Protein AF-N4TBE4-F1 (afdb_monomer)

Foldseek 3Di:
DPPPDQCDPVNLVVQLVVCVVVVHDSVVSVVVSVLVRLVSVLVVVLVVLVVDPDDPVVSVVVNVVSVVVNVVD

Nearest PDB structures (foldseek):
  2es4-assembly1_D  TM=5.598E-01  e=6.649E+00  Burkholderia glumae
  6s7o-assembly1_H  TM=6.778E-01  e=9.621E+00  Homo sapiens
  5aji-assembly1_E  TM=6.232E-01  e=9.046E+00  Escherichia coli
  6lum-assembly1_N  TM=5.079E-01  e=5.879E+00  Mycolicibacterium smegmatis MC2 51

pLDDT: mean 86.31, std 12.65, range [35.69, 97.94]

Sequence (73 aa):
MENGDSFNQRDREKFMQAARTLGIEDSVTEEMIDIGQTLHFAYLHEDLINASDLPREQKKAVHAELQKALVKI

Radius of gyration: 15.95 Å; Cα contacts (8 Å, |Δi|>4): 27; chains: 1; bounding box: 37×14×41 Å

Mean predicted aligned error: 6.14 Å

Solvent-accessible surface area (backbone atoms only — not comparable to full-atom values): 4356 Å² total; per-residue (Å²): 127,84,76,88,66,71,84,42,74,70,56,48,52,51,49,50,54,52,36,49,76,72,70,46,54,67,70,61,50,52,51,53,50,53,52,52,48,52,52,51,51,49,52,52,49,52,52,50,54,70,72,43,91,63,55,72,71,57,43,51,52,54,48,53,53,52,53,62,57,57,77,73,113

Organism: NCBI:txid992035

Secondary structure (DSSP, 8-state):
--------HHHHHHHHHHHHHTT--HHHHHHHHHHHHHHHHHHHHHHHHHHS---HHHHHHHHHHHHHHHTT-

Structure (mmCIF, N/CA/C/O backbone):
data_AF-N4TBE4-F1
#
_entry.id   AF-N4TBE4-F1
#
loop_
_atom_site.group_PDB
_atom_site.id
_atom_site.type_symbol
_atom_site.label_atom_id
_atom_site.label_alt_id
_atom_site.label_comp_id
_atom_site.label_asym_id
_atom_site.label_entity_id
_atom_site.label_seq_id
_atom_site.pdbx_PDB_ins_code
_atom_site.Cartn_x
_atom_site.Cartn_y
_atom_site.Cartn_z
_atom_site.occupancy
_atom_site.B_iso_or_equiv
_atom_site.auth_seq_id
_atom_site.auth_comp_id
_atom_site.auth_asym_id
_atom_site.auth_atom_id
_atom_site.pdbx_PDB_model_num
ATOM 1 N N . MET A 1 1 ? -13.621 -6.699 -15.196 1.00 35.69 1 MET A N 1
ATOM 2 C CA . MET A 1 1 ? -12.526 -6.608 -14.216 1.00 35.69 1 MET A CA 1
ATOM 3 C C . MET A 1 1 ? -12.962 -5.562 -13.222 1.00 35.69 1 MET A C 1
ATOM 5 O O . MET A 1 1 ? -13.311 -4.473 -13.658 1.00 35.69 1 MET A O 1
ATOM 9 N N . GLU A 1 2 ? -13.089 -5.928 -11.948 1.00 41.22 2 GLU A N 1
ATOM 10 C CA . GLU A 1 2 ? -13.191 -4.931 -10.881 1.00 41.22 2 GLU A CA 1
ATOM 11 C C . GLU A 1 2 ? -11.960 -4.041 -11.012 1.00 41.22 2 GLU A C 1
ATOM 13 O O . GLU A 1 2 ? -10.833 -4.537 -10.978 1.00 41.22 2 GLU A O 1
ATOM 18 N N . ASN A 1 3 ? -12.171 -2.755 -11.282 1.00 44.16 3 ASN A N 1
ATOM 19 C CA . ASN A 1 3 ? -11.094 -1.790 -11.181 1.00 44.16 3 ASN A CA 1
ATOM 20 C C . ASN A 1 3 ? -10.613 -1.876 -9.735 1.00 44.16 3 ASN A C 1
ATOM 22 O O . ASN A 1 3 ? -11.409 -1.667 -8.819 1.00 44.16 3 ASN A O 1
ATOM 26 N N . GLY A 1 4 ? -9.351 -2.257 -9.537 1.00 52.94 4 GLY A N 1
ATOM 27 C CA . GLY A 1 4 ? -8.677 -2.162 -8.248 1.00 52.94 4 GLY A CA 1
ATOM 28 C C . GLY A 1 4 ? -8.494 -0.691 -7.907 1.00 52.94 4 GLY A C 1
ATOM 29 O O . GLY A 1 4 ? -7.383 -0.186 -7.956 1.00 52.94 4 GLY A O 1
ATOM 30 N N . ASP A 1 5 ? -9.598 0.009 -7.672 1.00 59.81 5 ASP A N 1
ATOM 31 C CA . ASP A 1 5 ? -9.586 1.386 -7.231 1.00 59.81 5 ASP A CA 1
ATOM 32 C C . ASP A 1 5 ? -9.150 1.403 -5.768 1.00 59.81 5 ASP A C 1
ATOM 34 O O . ASP A 1 5 ? -9.562 0.573 -4.951 1.00 59.81 5 ASP A O 1
ATOM 38 N N . SER A 1 6 ? -8.296 2.370 -5.442 1.00 66.56 6 SER A N 1
ATOM 39 C CA . SER A 1 6 ? -7.902 2.677 -4.072 1.00 66.56 6 SER A CA 1
ATOM 40 C C . SER A 1 6 ? -9.127 2.782 -3.160 1.00 66.56 6 SER A C 1
ATOM 42 O O . SER A 1 6 ? -10.178 3.259 -3.594 1.00 66.56 6 SER A O 1
ATOM 44 N N . PHE A 1 7 ? -8.964 2.426 -1.883 1.00 72.25 7 PHE A N 1
ATOM 45 C CA . PHE A 1 7 ? -9.989 2.581 -0.847 1.00 72.25 7 PHE A CA 1
ATOM 46 C C . PHE A 1 7 ? -10.594 3.993 -0.885 1.00 72.25 7 PHE A C 1
ATOM 48 O O . PHE A 1 7 ? -9.968 4.959 -0.445 1.00 72.25 7 PHE A O 1
ATOM 55 N N . ASN A 1 8 ? -11.798 4.133 -1.439 1.00 81.69 8 ASN A N 1
ATOM 56 C CA . ASN A 1 8 ? -12.487 5.417 -1.452 1.00 81.69 8 ASN A CA 1
ATOM 57 C C . ASN A 1 8 ? -13.116 5.681 -0.074 1.00 81.69 8 ASN A C 1
ATOM 59 O O . ASN A 1 8 ? -13.203 4.793 0.778 1.00 81.69 8 ASN A O 1
ATOM 63 N N . GLN A 1 9 ? -13.584 6.910 0.156 1.00 85.38 9 GLN A N 1
ATOM 64 C CA . GLN A 1 9 ? -14.139 7.301 1.456 1.00 85.38 9 GLN A CA 1
ATOM 65 C C . GLN A 1 9 ? -15.293 6.391 1.916 1.00 85.38 9 GLN A C 1
ATOM 67 O O . GLN A 1 9 ? -15.378 6.053 3.094 1.00 85.38 9 GLN A O 1
ATOM 72 N N . ARG A 1 10 ? -16.156 5.942 0.996 1.00 89.06 10 ARG A N 1
ATOM 73 C CA . ARG A 1 10 ? -17.284 5.064 1.330 1.00 89.06 10 ARG A CA 1
ATOM 74 C C . ARG A 1 10 ? -16.811 3.673 1.743 1.00 89.06 10 ARG A C 1
ATOM 76 O O . ARG A 1 10 ? -17.380 3.087 2.663 1.00 89.06 10 ARG A O 1
ATOM 83 N N . ASP A 1 11 ? -15.800 3.140 1.071 1.00 88.19 11 ASP A N 1
ATOM 84 C CA . ASP A 1 11 ? -15.220 1.847 1.432 1.00 88.19 11 ASP A CA 1
ATOM 85 C C . ASP A 1 11 ? -14.509 1.939 2.783 1.00 88.19 11 ASP A C 1
ATOM 87 O O . ASP A 1 11 ? -14.688 1.058 3.625 1.00 88.19 11 ASP A O 1
ATOM 91 N N . ARG A 1 12 ? -13.835 3.068 3.053 1.00 89.56 12 ARG A N 1
ATOM 92 C CA . ARG A 1 12 ? -13.243 3.384 4.362 1.00 89.56 12 ARG A CA 1
ATOM 93 C C . ARG A 1 12 ? -14.290 3.365 5.471 1.00 89.56 12 ARG A C 1
ATOM 95 O O . ARG A 1 12 ? -14.111 2.680 6.472 1.00 89.56 12 ARG A O 1
ATOM 102 N N . GLU A 1 13 ? -15.405 4.066 5.282 1.00 91.94 13 GLU A N 1
ATOM 103 C CA . GLU A 1 13 ? -16.504 4.124 6.255 1.00 91.94 13 GLU A CA 1
ATOM 104 C C . GLU A 1 13 ? -17.120 2.741 6.519 1.00 91.94 13 GLU A C 1
ATOM 106 O O . GLU A 1 13 ? -17.354 2.376 7.673 1.00 91.94 13 GLU A O 1
ATOM 111 N N . LYS A 1 14 ? -17.335 1.935 5.471 1.00 92.69 14 LYS A N 1
ATOM 112 C CA . LYS A 1 14 ? -17.845 0.562 5.615 1.00 92.69 14 LYS A CA 1
ATOM 113 C C . LYS A 1 14 ? -16.875 -0.340 6.372 1.00 92.69 14 LYS A C 1
ATOM 115 O O . LYS A 1 14 ? -17.313 -1.114 7.221 1.00 92.69 14 LYS A O 1
ATOM 120 N N . PHE A 1 15 ? -15.581 -0.246 6.073 1.00 92.25 15 PHE A N 1
ATOM 121 C CA . PHE A 1 15 ? -14.555 -1.043 6.737 1.00 92.25 15 PHE A CA 1
ATOM 122 C C . PHE A 1 15 ? -14.435 -0.671 8.217 1.00 92.25 15 PHE A C 1
ATOM 124 O O . PHE A 1 15 ? -14.506 -1.553 9.067 1.00 92.25 15 PHE A O 1
ATOM 131 N N . MET A 1 16 ? -14.394 0.628 8.530 1.00 93.62 16 MET A N 1
ATOM 132 C CA . MET A 1 16 ? -14.437 1.146 9.904 1.00 93.62 16 MET A CA 1
ATOM 133 C C . MET A 1 16 ? -15.662 0.639 10.669 1.00 93.62 16 MET A C 1
ATOM 135 O O . MET A 1 16 ? -15.549 0.163 11.797 1.00 93.62 16 MET A O 1
ATOM 139 N N . GLN A 1 17 ? -16.845 0.682 10.051 1.00 96.38 17 GLN A N 1
ATOM 140 C CA . GLN A 1 17 ? -18.070 0.185 10.675 1.00 96.38 17 GLN A CA 1
ATOM 141 C C . GLN A 1 17 ? -18.009 -1.327 10.960 1.00 96.38 17 GLN A C 1
ATOM 143 O O . GLN A 1 17 ? -18.470 -1.779 12.014 1.00 96.38 17 GLN A O 1
ATOM 148 N N . ALA A 1 18 ? -17.439 -2.113 10.044 1.00 96.62 18 ALA A N 1
ATOM 149 C CA . ALA A 1 18 ? -17.247 -3.547 10.238 1.00 96.62 18 ALA A CA 1
ATOM 150 C C . ALA A 1 18 ? -16.249 -3.832 11.373 1.00 96.62 18 ALA A C 1
ATOM 152 O O . ALA A 1 18 ? -16.549 -4.633 12.256 1.00 96.62 18 ALA A O 1
ATOM 153 N N . ALA A 1 19 ? -15.116 -3.127 11.406 1.00 96.69 19 ALA A N 1
ATOM 154 C CA . ALA A 1 19 ? -14.104 -3.258 12.453 1.00 96.69 19 ALA A CA 1
ATOM 155 C C . ALA A 1 19 ? -14.668 -2.925 13.843 1.00 96.69 19 ALA A C 1
ATOM 157 O O . ALA A 1 19 ? -14.518 -3.714 14.774 1.00 96.69 19 ALA A O 1
ATOM 158 N N . ARG A 1 20 ? -15.430 -1.829 13.961 1.00 96.31 20 ARG A N 1
ATOM 159 C CA . ARG A 1 20 ? -16.133 -1.461 15.202 1.00 96.31 20 ARG A CA 1
ATOM 160 C C . ARG A 1 20 ? -17.108 -2.535 15.665 1.00 96.31 20 ARG A C 1
ATOM 162 O O . ARG A 1 20 ? -17.190 -2.823 16.854 1.00 96.31 20 ARG A O 1
ATOM 169 N N . THR A 1 21 ? -17.830 -3.155 14.731 1.00 97.94 21 THR A N 1
ATOM 170 C CA . THR A 1 21 ? -18.750 -4.267 15.038 1.00 97.94 21 THR A CA 1
ATOM 171 C C . THR A 1 21 ? -17.999 -5.479 15.599 1.00 97.94 21 THR A C 1
ATOM 173 O O . THR A 1 21 ? -18.538 -6.215 16.422 1.00 97.94 21 THR A O 1
ATOM 176 N N . LEU A 1 22 ? -16.743 -5.662 15.193 1.00 97.25 22 LEU A N 1
ATOM 177 C CA . LEU A 1 22 ? -15.841 -6.701 15.688 1.00 97.25 22 LEU A CA 1
ATOM 178 C C . LEU A 1 22 ? -15.058 -6.277 16.945 1.00 97.25 22 LEU A C 1
ATOM 180 O O . LEU A 1 22 ? -14.259 -7.062 17.448 1.00 97.25 22 LEU A O 1
ATOM 184 N N . GLY A 1 23 ? -15.287 -5.066 17.466 1.00 97.12 23 GLY A N 1
ATOM 185 C CA . GLY A 1 23 ? -14.585 -4.530 18.634 1.00 97.12 23 GLY A CA 1
ATOM 186 C C . GLY A 1 23 ? -13.129 -4.141 18.367 1.00 97.12 23 GLY A C 1
ATOM 187 O O . GLY A 1 23 ? -12.351 -4.048 19.313 1.00 97.12 23 GLY A O 1
ATOM 188 N N . ILE A 1 24 ? -12.750 -3.940 17.103 1.00 97.12 24 ILE A N 1
ATOM 189 C CA . ILE A 1 24 ? -11.415 -3.470 16.722 1.00 97.12 24 ILE A CA 1
ATOM 190 C C . ILE A 1 24 ? -11.347 -1.961 16.957 1.00 97.12 24 ILE A C 1
ATOM 192 O O . ILE A 1 24 ? -12.285 -1.229 16.640 1.00 97.12 24 ILE A O 1
ATOM 196 N N . GLU A 1 25 ? -10.232 -1.505 17.522 1.00 97.31 25 GLU A N 1
ATOM 197 C CA . GLU A 1 25 ? -9.991 -0.086 17.756 1.00 97.31 25 GLU A CA 1
ATOM 198 C C . GLU A 1 25 ? -9.907 0.692 16.437 1.00 97.31 25 GLU A C 1
ATOM 200 O O . G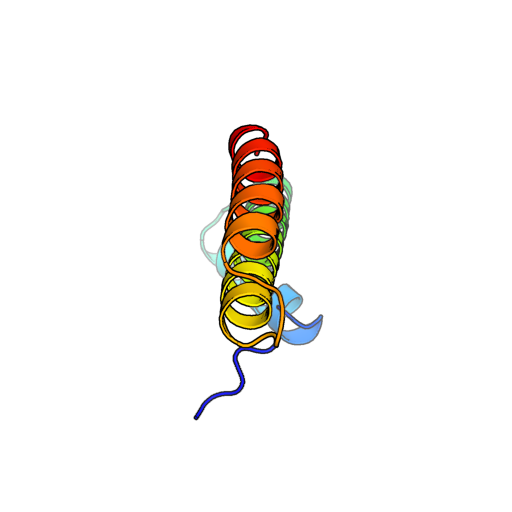LU A 1 25 ? -9.353 0.222 15.438 1.00 97.31 25 GLU A O 1
ATOM 205 N N . ASP A 1 26 ? -10.436 1.916 16.452 1.00 93.31 26 ASP A N 1
ATOM 206 C CA . ASP A 1 26 ? -10.391 2.809 15.294 1.00 93.31 26 ASP A CA 1
ATOM 207 C C . ASP A 1 26 ? -8.938 3.066 14.860 1.00 93.31 26 ASP A C 1
ATOM 209 O O . ASP A 1 26 ? -8.648 2.972 13.676 1.00 93.31 26 ASP A O 1
ATOM 213 N N . SER A 1 27 ? -8.008 3.273 15.801 1.00 94.00 27 SER A N 1
ATOM 214 C CA . SER A 1 27 ? -6.573 3.479 15.528 1.00 94.00 27 SER A CA 1
ATOM 215 C C . SER A 1 27 ? -5.943 2.328 14.738 1.00 94.00 27 SER A C 1
ATOM 217 O O . SER A 1 27 ? -5.285 2.558 13.728 1.00 94.00 27 SER A O 1
ATOM 219 N N . VAL A 1 28 ? -6.191 1.087 15.166 1.00 95.25 28 VAL A N 1
ATOM 220 C CA . VAL A 1 28 ? -5.718 -0.127 14.483 1.00 95.25 28 VAL A CA 1
ATOM 221 C C . VAL A 1 28 ? -6.344 -0.234 13.095 1.00 95.25 28 VAL A C 1
ATOM 223 O O . VAL A 1 28 ? -5.680 -0.586 12.126 1.00 95.25 28 VAL A O 1
ATOM 226 N N . THR A 1 29 ? -7.630 0.089 12.983 1.00 94.25 29 THR A N 1
ATOM 227 C CA . THR A 1 29 ? -8.355 0.018 11.712 1.00 94.25 29 THR A CA 1
ATOM 228 C C . THR A 1 29 ? -7.837 1.046 10.707 1.00 94.25 29 THR A C 1
ATOM 230 O O . THR A 1 29 ? -7.676 0.725 9.530 1.00 94.25 29 THR A O 1
ATOM 233 N N . GLU A 1 30 ? -7.551 2.267 11.159 1.00 91.94 30 GLU A N 1
ATOM 234 C CA . GLU A 1 30 ? -6.951 3.316 10.336 1.00 91.94 30 GLU A CA 1
ATOM 235 C C . GLU A 1 30 ? -5.548 2.923 9.867 1.00 91.94 30 GLU A C 1
ATOM 237 O O . GLU A 1 30 ? -5.269 3.022 8.675 1.00 91.94 30 GLU A O 1
ATOM 242 N N . GLU A 1 31 ? -4.718 2.364 10.749 1.00 93.56 31 GLU A N 1
ATOM 243 C CA . GLU A 1 31 ? -3.393 1.850 10.385 1.00 93.56 31 GLU A CA 1
ATOM 244 C C . GLU A 1 31 ? -3.479 0.715 9.347 1.00 93.56 31 GLU A C 1
ATOM 246 O O . GLU A 1 31 ? -2.736 0.704 8.366 1.00 93.56 31 GLU A O 1
ATOM 251 N N . MET A 1 32 ? -4.437 -0.209 9.489 1.00 92.31 32 MET A N 1
ATOM 252 C CA . MET A 1 32 ? -4.673 -1.266 8.497 1.00 92.31 32 MET A CA 1
ATOM 253 C C . MET A 1 32 ? -5.079 -0.707 7.127 1.00 92.31 32 MET A C 1
ATOM 255 O O . MET A 1 32 ? -4.642 -1.230 6.098 1.00 92.31 32 MET A O 1
ATOM 259 N N . ILE A 1 33 ? -5.913 0.339 7.098 1.00 90.62 33 ILE A N 1
ATOM 260 C CA . ILE A 1 33 ? -6.310 1.016 5.856 1.00 90.62 33 ILE A CA 1
ATOM 261 C C . ILE A 1 33 ? -5.095 1.686 5.210 1.00 90.62 33 ILE A C 1
ATOM 263 O O . ILE A 1 33 ? -4.876 1.503 4.011 1.00 90.62 33 ILE A O 1
ATOM 267 N N . ASP A 1 34 ? -4.295 2.410 5.992 1.00 89.94 34 ASP A N 1
ATOM 268 C CA . ASP A 1 34 ? -3.123 3.133 5.499 1.00 89.94 34 ASP A CA 1
ATOM 269 C C . ASP A 1 34 ? -2.061 2.167 4.942 1.00 89.94 34 ASP A C 1
ATOM 271 O O . ASP A 1 34 ? -1.532 2.384 3.845 1.00 89.94 34 ASP A O 1
ATOM 275 N N . ILE A 1 35 ? -1.801 1.044 5.627 1.00 89.44 35 ILE A N 1
ATOM 276 C CA . ILE A 1 35 ? -0.913 -0.026 5.139 1.00 89.44 35 ILE A CA 1
ATOM 277 C C . ILE A 1 35 ? -1.470 -0.633 3.847 1.00 89.44 35 ILE A C 1
ATOM 279 O O . ILE A 1 35 ? -0.744 -0.767 2.860 1.00 89.44 35 ILE A O 1
ATOM 283 N N . GLY A 1 36 ? -2.762 -0.974 3.823 1.00 88.31 36 GLY A N 1
ATOM 284 C CA . GLY A 1 36 ? -3.413 -1.563 2.653 1.00 88.31 36 GLY A CA 1
ATOM 285 C C . GLY A 1 36 ? -3.349 -0.658 1.420 1.00 88.31 36 GLY A C 1
ATOM 286 O O . GLY A 1 36 ? -3.005 -1.120 0.331 1.00 88.31 36 GLY A O 1
ATOM 287 N N . GLN A 1 37 ? -3.616 0.641 1.585 1.00 86.81 37 GLN A N 1
ATOM 288 C CA . GLN A 1 37 ? -3.489 1.629 0.512 1.00 86.81 37 GLN A CA 1
ATOM 289 C C . GLN A 1 37 ? -2.036 1.788 0.056 1.00 86.81 37 GLN A C 1
ATOM 291 O O . GLN A 1 37 ? -1.776 1.813 -1.147 1.00 86.81 37 GLN A O 1
ATOM 296 N N . THR A 1 38 ? -1.086 1.846 0.991 1.00 88.06 38 THR A N 1
ATOM 297 C CA . THR A 1 38 ? 0.340 1.973 0.660 1.00 88.06 38 THR A CA 1
ATOM 298 C C . THR A 1 38 ? 0.832 0.774 -0.155 1.00 88.06 38 THR A C 1
ATOM 300 O O . THR A 1 38 ? 1.498 0.956 -1.175 1.00 88.06 38 THR A O 1
ATOM 303 N N . LEU A 1 39 ? 0.446 -0.447 0.228 1.00 85.12 39 LEU A N 1
ATOM 304 C CA . LEU A 1 39 ? 0.761 -1.663 -0.528 1.00 85.12 39 LEU A CA 1
ATOM 305 C C . LEU A 1 39 ? 0.092 -1.675 -1.905 1.00 85.12 39 LEU A C 1
ATOM 307 O O . LEU A 1 39 ? 0.732 -2.028 -2.892 1.00 85.12 39 LEU A O 1
ATOM 311 N N . HIS A 1 40 ? -1.173 -1.259 -1.995 1.00 86.12 40 HIS A N 1
ATOM 312 C CA . HIS A 1 40 ? -1.874 -1.165 -3.274 1.00 86.12 40 HIS A CA 1
ATOM 313 C C . HIS A 1 40 ? -1.133 -0.249 -4.260 1.00 86.12 40 HIS A C 1
ATOM 315 O O . HIS A 1 40 ? -0.874 -0.649 -5.396 1.00 86.12 40 HIS A O 1
ATOM 321 N N . PHE A 1 41 ? -0.724 0.944 -3.817 1.00 84.88 41 PHE A N 1
ATOM 322 C CA . PHE A 1 41 ? 0.057 1.853 -4.655 1.00 84.88 41 PHE A CA 1
ATOM 32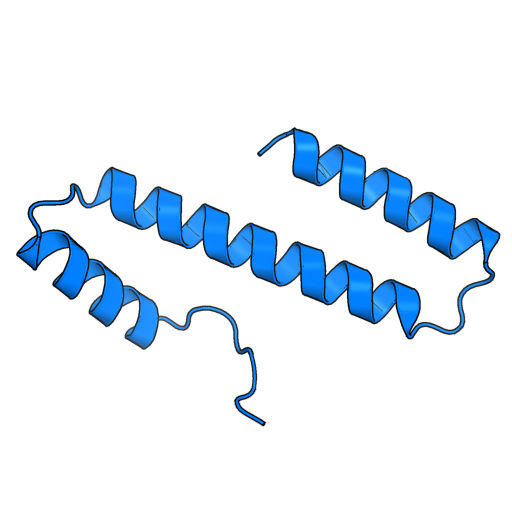3 C C . PHE A 1 41 ? 1.424 1.278 -5.017 1.00 84.88 41 PHE A C 1
ATOM 325 O O . PHE A 1 41 ? 1.869 1.448 -6.148 1.00 84.88 41 PHE A O 1
ATOM 332 N N . ALA A 1 42 ? 2.078 0.570 -4.098 1.00 85.00 42 ALA A N 1
ATOM 333 C CA . ALA A 1 42 ? 3.363 -0.059 -4.363 1.00 85.00 42 ALA A CA 1
ATOM 334 C C . ALA A 1 42 ? 3.291 -1.079 -5.506 1.00 85.00 42 ALA A C 1
ATOM 336 O O . ALA A 1 42 ? 4.088 -1.007 -6.440 1.00 85.00 42 ALA A O 1
ATOM 337 N N . TYR A 1 4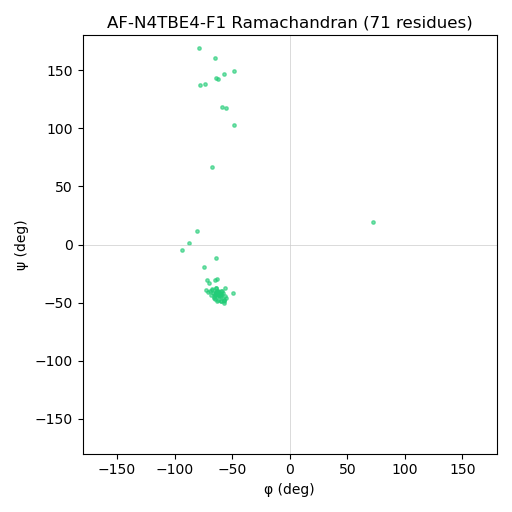3 ? 2.307 -1.979 -5.467 1.00 83.88 43 TYR A N 1
ATOM 338 C CA . TYR A 1 43 ? 2.111 -2.970 -6.524 1.00 83.88 43 TYR A CA 1
ATOM 339 C C . TYR A 1 43 ? 1.673 -2.328 -7.841 1.00 83.88 43 TYR A C 1
ATOM 341 O O . TYR A 1 43 ? 2.191 -2.686 -8.896 1.00 83.88 43 TYR A O 1
ATOM 349 N N . LEU A 1 44 ? 0.803 -1.314 -7.792 1.00 86.38 44 LEU A N 1
ATOM 350 C CA . LEU A 1 44 ? 0.440 -0.555 -8.988 1.00 86.38 44 LEU A CA 1
ATOM 351 C C . LEU A 1 44 ? 1.672 0.109 -9.620 1.00 86.38 44 LEU A C 1
ATOM 353 O O . LEU A 1 44 ? 1.848 0.069 -10.836 1.00 86.38 44 LEU A O 1
ATOM 357 N N . HIS A 1 45 ? 2.555 0.695 -8.809 1.00 84.88 45 HIS A N 1
ATOM 358 C CA . HIS A 1 45 ? 3.814 1.252 -9.291 1.00 84.88 45 HIS A CA 1
ATOM 359 C C . HIS A 1 45 ? 4.724 0.179 -9.895 1.00 84.88 45 HIS A C 1
ATOM 361 O O . HIS A 1 45 ? 5.320 0.432 -10.941 1.00 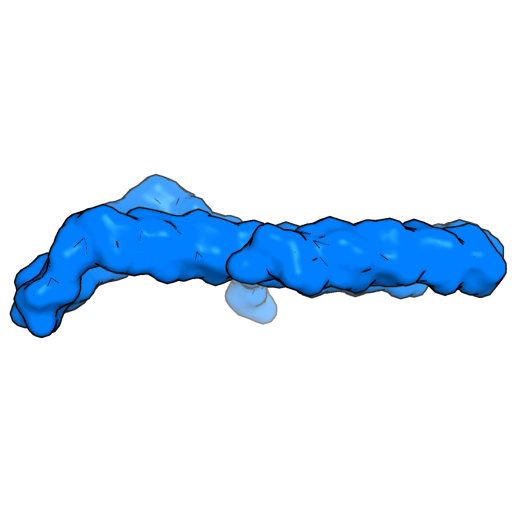84.88 45 HIS A O 1
ATOM 367 N N . GLU A 1 46 ? 4.807 -1.007 -9.291 1.00 85.94 46 GLU A N 1
ATOM 368 C CA . GLU A 1 46 ? 5.561 -2.143 -9.829 1.00 85.94 46 GLU A CA 1
ATOM 369 C C . GLU A 1 46 ? 5.070 -2.524 -11.237 1.00 85.94 46 GLU A C 1
ATOM 371 O O . GLU A 1 46 ? 5.867 -2.615 -12.178 1.00 85.94 46 GLU A O 1
ATOM 376 N N . ASP A 1 47 ? 3.752 -2.654 -11.404 1.00 87.56 47 ASP A N 1
ATOM 377 C CA . ASP A 1 47 ? 3.107 -2.975 -12.679 1.00 87.56 47 ASP A CA 1
ATOM 378 C C . ASP A 1 47 ? 3.334 -1.883 -13.729 1.00 87.56 47 ASP A C 1
ATOM 380 O O . ASP A 1 47 ? 3.680 -2.176 -14.877 1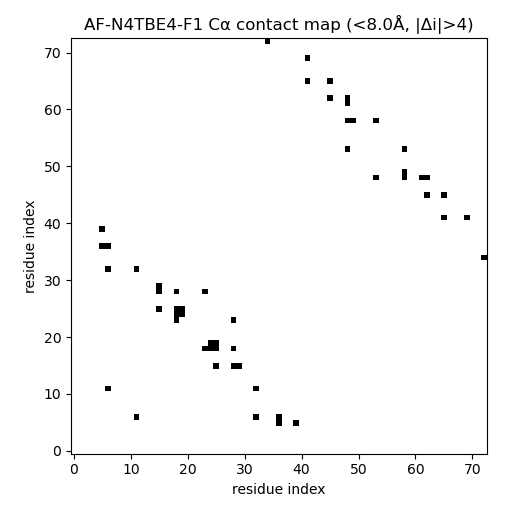.00 87.56 47 ASP A O 1
ATOM 384 N N . LEU A 1 48 ? 3.219 -0.611 -13.336 1.00 88.62 48 LEU A N 1
ATOM 385 C CA . LEU A 1 48 ? 3.482 0.528 -14.215 1.00 88.62 48 LEU A CA 1
ATOM 386 C C . LEU A 1 48 ? 4.951 0.591 -14.659 1.00 88.62 48 LEU A C 1
ATOM 388 O O . LEU A 1 48 ? 5.229 0.834 -15.836 1.00 88.62 48 LEU A O 1
ATOM 392 N N . ILE A 1 49 ? 5.905 0.331 -13.759 1.00 90.00 49 ILE A N 1
ATOM 393 C CA . ILE A 1 49 ? 7.333 0.244 -14.103 1.00 90.00 49 ILE A CA 1
ATOM 394 C C . ILE A 1 49 ? 7.554 -0.889 -15.105 1.00 90.00 49 ILE A C 1
ATOM 396 O O . ILE A 1 49 ? 8.260 -0.706 -16.103 1.00 90.00 49 ILE A O 1
ATOM 400 N N . ASN A 1 50 ? 6.934 -2.046 -14.878 1.00 87.44 50 ASN A N 1
ATOM 401 C CA . ASN A 1 50 ? 7.049 -3.198 -15.763 1.00 87.44 50 ASN A CA 1
ATOM 402 C C . ASN A 1 50 ? 6.467 -2.913 -17.155 1.00 87.44 50 ASN A C 1
ATOM 404 O O . ASN A 1 50 ? 7.118 -3.249 -18.150 1.00 87.44 50 ASN A O 1
ATOM 408 N N . ALA A 1 51 ? 5.320 -2.233 -17.228 1.00 91.81 51 ALA A N 1
ATOM 409 C CA . ALA A 1 51 ? 4.649 -1.848 -18.469 1.00 91.81 51 ALA A CA 1
ATOM 410 C C . ALA A 1 51 ? 5.323 -0.683 -19.221 1.00 91.81 51 ALA A C 1
ATOM 412 O O . ALA A 1 51 ? 5.091 -0.521 -20.415 1.00 91.81 51 ALA A O 1
ATOM 413 N N . SER A 1 52 ? 6.155 0.121 -18.553 1.00 92.12 52 SER A N 1
ATOM 414 C CA . SER A 1 52 ? 6.819 1.281 -19.166 1.00 92.12 52 SER A CA 1
ATOM 415 C C . SER A 1 52 ? 7.815 0.913 -20.276 1.00 92.12 52 SER A C 1
ATOM 417 O O . SER A 1 52 ? 8.374 -0.186 -20.299 1.00 92.12 52 SER A O 1
ATOM 419 N N . ASP A 1 53 ? 8.154 1.877 -21.132 1.00 95.00 53 ASP A N 1
ATOM 420 C CA . ASP A 1 53 ? 9.182 1.729 -22.177 1.00 95.00 53 ASP A CA 1
ATOM 421 C C . ASP A 1 53 ? 10.624 1.904 -21.658 1.00 95.00 53 ASP A C 1
ATOM 423 O O . ASP A 1 53 ? 11.575 2.035 -22.433 1.00 95.00 53 ASP A O 1
ATOM 427 N N . LEU A 1 54 ? 10.821 1.925 -20.334 1.00 93.38 54 LEU A N 1
ATOM 428 C CA . LEU A 1 54 ? 12.141 2.125 -19.744 1.00 93.38 54 LEU A CA 1
ATOM 429 C C . LEU A 1 54 ? 13.115 0.992 -20.123 1.00 93.38 54 LEU A C 1
ATOM 431 O O . LEU A 1 54 ? 12.743 -0.189 -20.120 1.00 93.38 54 LEU A O 1
ATOM 435 N N . PRO A 1 55 ? 14.402 1.305 -20.360 1.00 95.19 55 PRO A N 1
ATOM 436 C CA . PRO A 1 55 ? 15.429 0.284 -20.509 1.00 95.19 55 PRO A CA 1
ATOM 437 C C . PRO A 1 55 ? 15.495 -0.627 -19.278 1.00 95.19 55 PRO A C 1
ATOM 439 O O . PRO A 1 55 ? 15.329 -0.176 -18.143 1.00 95.19 55 PRO A O 1
ATOM 442 N N . ARG A 1 56 ? 15.822 -1.908 -19.486 1.00 92.06 56 ARG A N 1
ATOM 443 C CA . ARG A 1 56 ? 15.866 -2.931 -18.423 1.00 92.06 56 ARG A CA 1
ATOM 444 C C . ARG A 1 56 ? 16.651 -2.503 -17.179 1.00 92.06 56 ARG A C 1
ATOM 446 O O . ARG A 1 56 ? 16.221 -2.775 -16.063 1.00 92.06 56 ARG A O 1
ATOM 453 N N . GLU A 1 57 ? 17.796 -1.851 -17.360 1.00 93.19 57 GLU A N 1
ATOM 454 C CA . GLU A 1 57 ? 18.637 -1.431 -16.233 1.00 93.19 57 GLU A CA 1
ATOM 455 C C . GLU A 1 57 ? 18.022 -0.269 -15.439 1.00 93.19 57 GLU A C 1
ATOM 457 O O . GLU A 1 57 ? 18.165 -0.228 -14.221 1.00 93.19 57 GLU A O 1
ATOM 462 N N . GLN A 1 58 ? 17.250 0.612 -16.087 1.00 92.31 58 GLN A N 1
ATOM 463 C CA . GLN A 1 58 ? 16.494 1.651 -15.382 1.00 92.31 58 GLN A CA 1
ATOM 464 C C . GLN A 1 58 ? 15.322 1.046 -14.603 1.00 92.31 58 GLN A C 1
ATOM 466 O O . GLN A 1 58 ? 15.134 1.390 -13.441 1.00 92.31 58 GLN A O 1
ATOM 471 N N . LYS A 1 59 ? 14.601 0.070 -15.178 1.00 92.25 59 LYS A N 1
ATOM 472 C CA . LYS A 1 59 ? 13.536 -0.653 -14.456 1.00 92.25 59 LYS A CA 1
ATOM 473 C C . LYS A 1 59 ? 14.058 -1.304 -13.173 1.00 92.25 59 LYS A C 1
ATOM 475 O O . LYS A 1 59 ? 13.436 -1.176 -12.127 1.00 92.25 59 LYS A O 1
ATOM 480 N N . LYS A 1 60 ? 15.227 -1.955 -13.225 1.00 91.44 60 LYS A N 1
ATOM 481 C CA . LYS A 1 60 ? 15.861 -2.541 -12.030 1.00 91.44 60 LYS A CA 1
ATOM 482 C C . LYS A 1 60 ? 16.213 -1.503 -10.968 1.00 91.44 60 LYS A C 1
ATOM 484 O O . LYS A 1 60 ? 16.044 -1.786 -9.788 1.00 91.44 60 LYS A O 1
ATOM 489 N N . ALA A 1 61 ? 16.727 -0.342 -11.378 1.00 93.38 61 ALA A N 1
ATOM 490 C CA . ALA A 1 61 ? 17.086 0.721 -10.446 1.00 93.38 61 ALA A CA 1
ATOM 491 C C . ALA A 1 61 ? 15.845 1.243 -9.707 1.00 93.38 61 ALA A C 1
ATOM 493 O O . ALA A 1 61 ? 15.844 1.276 -8.480 1.00 93.38 61 ALA A O 1
ATOM 494 N N . VAL A 1 62 ? 14.766 1.542 -10.440 1.00 90.44 62 VAL A N 1
ATOM 495 C CA . VAL A 1 62 ? 13.503 2.004 -9.842 1.00 90.44 62 VAL A CA 1
ATOM 496 C C . VAL A 1 62 ? 12.883 0.920 -8.951 1.00 90.44 62 VAL A C 1
ATOM 498 O O . VAL A 1 62 ? 12.453 1.220 -7.841 1.00 90.44 62 VAL A O 1
ATOM 501 N N . HIS A 1 63 ? 12.910 -0.353 -9.369 1.00 89.31 63 HIS A N 1
ATOM 502 C CA . HIS A 1 63 ? 12.457 -1.472 -8.530 1.00 89.31 63 HIS A CA 1
ATOM 503 C C . HIS A 1 63 ? 13.242 -1.579 -7.221 1.00 89.31 63 HIS A C 1
ATOM 505 O O . HIS A 1 63 ? 12.648 -1.771 -6.165 1.00 89.31 63 HIS A O 1
ATOM 511 N N . ALA A 1 64 ? 14.566 -1.422 -7.255 1.00 91.12 64 ALA A N 1
ATOM 512 C CA . ALA A 1 64 ? 15.384 -1.461 -6.044 1.00 91.12 64 ALA A CA 1
ATOM 513 C C . ALA A 1 64 ? 15.048 -0.309 -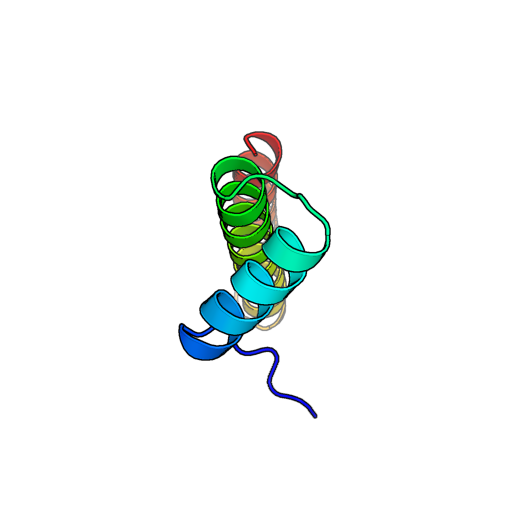5.078 1.00 91.12 64 ALA A C 1
ATOM 515 O O . ALA A 1 64 ? 15.037 -0.506 -3.861 1.00 91.12 64 ALA A O 1
ATOM 516 N 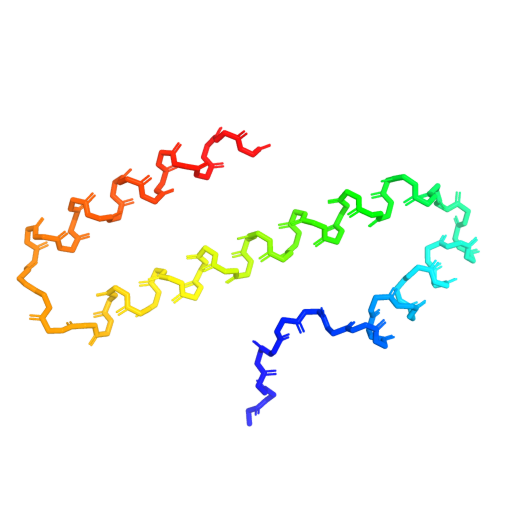N . GLU A 1 65 ? 14.751 0.881 -5.604 1.00 89.81 65 GLU A N 1
ATOM 517 C CA . GLU A 1 65 ? 14.315 2.023 -4.797 1.00 89.81 65 GLU A CA 1
ATOM 518 C C . GLU A 1 65 ? 12.928 1.808 -4.190 1.00 89.81 65 GLU A C 1
ATOM 520 O O . GLU A 1 65 ? 12.748 2.047 -2.994 1.00 89.81 65 GLU A O 1
ATOM 525 N N . LEU A 1 6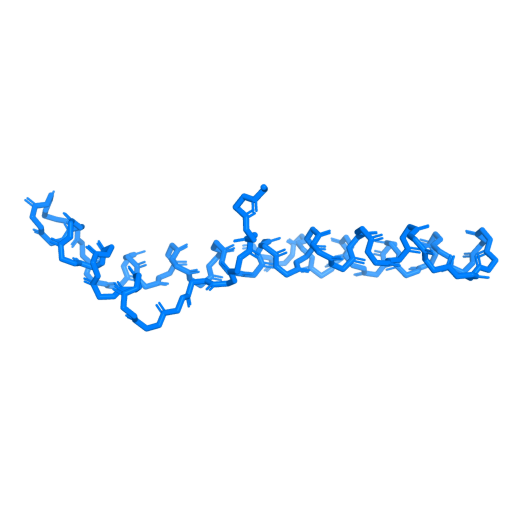6 ? 11.981 1.290 -4.976 1.00 87.88 66 LEU A N 1
ATOM 526 C CA . LEU A 1 66 ? 10.645 0.938 -4.503 1.00 87.88 66 LEU A CA 1
ATOM 527 C C . LEU A 1 66 ? 10.721 -0.106 -3.380 1.00 87.88 66 LEU A C 1
ATOM 529 O O . LEU A 1 66 ? 10.176 0.110 -2.302 1.00 87.88 66 LEU A O 1
ATOM 533 N N . GLN A 1 67 ? 11.486 -1.183 -3.569 1.00 85.38 67 GLN A N 1
ATOM 534 C CA . GLN A 1 67 ? 11.689 -2.214 -2.544 1.00 85.38 67 GLN A CA 1
ATOM 535 C C . GLN A 1 67 ? 12.308 -1.642 -1.261 1.00 85.38 67 GLN A C 1
ATOM 537 O O . GLN A 1 67 ? 11.886 -1.974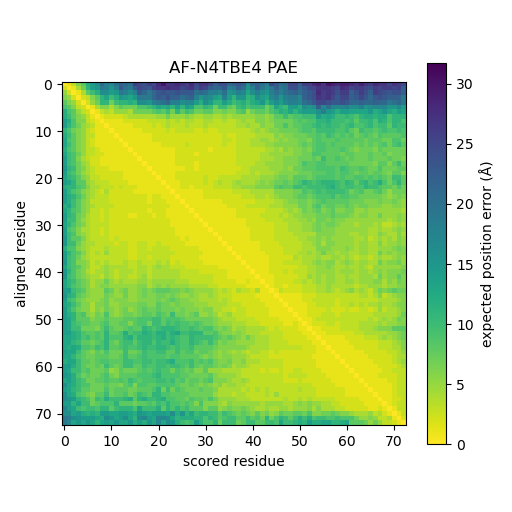 -0.155 1.00 85.38 67 GLN A O 1
ATOM 542 N N . LYS A 1 68 ? 13.266 -0.717 -1.381 1.00 87.62 68 LYS A N 1
ATOM 543 C CA . LYS A 1 68 ? 13.856 -0.036 -0.220 1.00 87.62 68 LYS A CA 1
ATOM 544 C C . LYS A 1 68 ? 12.849 0.845 0.527 1.00 87.62 68 LYS A C 1
ATOM 546 O O . LYS A 1 68 ? 13.006 1.037 1.733 1.00 87.62 68 LYS A O 1
ATOM 551 N N . ALA A 1 69 ? 11.865 1.412 -0.168 1.00 81.94 69 ALA A N 1
ATOM 552 C CA . ALA A 1 69 ? 10.789 2.172 0.458 1.00 81.94 69 ALA A CA 1
ATOM 553 C C . ALA A 1 69 ? 9.803 1.254 1.199 1.00 81.94 69 ALA A C 1
ATOM 555 O O . ALA A 1 69 ? 9.405 1.590 2.309 1.00 81.94 69 ALA A O 1
ATOM 556 N N . LEU A 1 70 ? 9.489 0.079 0.643 1.00 81.62 70 LEU A N 1
ATOM 557 C CA . LEU A 1 70 ? 8.550 -0.876 1.247 1.00 81.62 70 LEU A CA 1
ATOM 558 C C . LEU A 1 70 ? 9.081 -1.551 2.510 1.00 81.62 70 LEU A C 1
ATOM 560 O O . LEU A 1 70 ? 8.318 -1.777 3.434 1.00 81.62 70 LEU A O 1
ATOM 564 N N . VAL A 1 71 ? 10.389 -1.804 2.598 1.00 80.44 71 VAL A N 1
ATOM 565 C CA . VAL A 1 71 ? 11.025 -2.380 3.805 1.00 80.44 71 VAL A CA 1
ATOM 566 C C . VAL A 1 71 ? 10.934 -1.453 5.034 1.00 80.44 71 VAL A C 1
ATOM 568 O O . VAL A 1 71 ? 11.259 -1.864 6.144 1.00 80.44 71 VAL A O 1
ATOM 571 N N . LYS A 1 72 ? 10.536 -0.187 4.855 1.00 73.19 72 LYS A N 1
ATOM 572 C CA . LYS A 1 72 ? 10.385 0.791 5.946 1.00 73.19 72 LYS A CA 1
ATOM 573 C C . LYS A 1 72 ? 8.966 0.871 6.518 1.00 73.19 72 LYS A C 1
ATOM 575 O O . LYS A 1 72 ? 8.771 1.652 7.449 1.00 73.19 72 LYS A O 1
ATOM 580 N N . ILE A 1 73 ? 8.022 0.143 5.926 1.00 66.06 73 ILE A N 1
ATOM 581 C CA . ILE A 1 73 ? 6.647 -0.029 6.408 1.00 66.06 73 ILE A CA 1
ATOM 582 C C . ILE A 1 73 ? 6.645 -1.238 7.339 1.00 66.06 73 ILE A C 1
ATOM 584 O O . ILE A 1 73 ? 6.095 -1.106 8.450 1.00 66.06 73 ILE A O 1
#